Protein AF-A0A420M906-F1 (afdb_monomer)

Solvent-accessible surface area (backbone atoms only — not comparable to full-atom values): 8450 Å² total; per-residue (Å²): 113,78,92,55,63,87,60,62,78,90,43,44,85,86,35,47,68,59,46,52,51,50,54,49,52,34,37,52,52,27,55,75,68,66,51,75,92,74,86,48,87,74,77,89,61,99,41,69,60,57,48,49,43,52,51,49,51,51,31,51,50,53,48,37,54,53,25,55,77,70,75,42,83,66,70,79,36,27,39,36,32,36,64,64,58,62,70,52,57,60,50,39,25,64,77,64,72,32,48,82,39,68,38,70,61,52,103,90,40,79,64,70,51,69,67,60,47,56,71,72,56,58,96,42,48,49,52,72,62,80,61,90,45,34,88,87,78,58,52,110

Mean predicted aligned error: 3.11 Å

Nearest PDB structures (foldseek):
  7x4l-assembly1_C  TM=9.615E-01  e=2.229E-11  Bacteroides thetaiotaomicron VPI-5482
  7x4l-assembly1_E  TM=9.611E-01  e=2.378E-11  Bacteroides thetaiotaomicron VPI-5482
  7x51-assembly1_D  TM=9.663E-01  e=3.741E-11  Bacteroides thetaiotaomicron VPI-5482
  7x4l-assembly1_A  TM=9.616E-01  e=3.507E-11  Bacteroides thetaiotaomicron VPI-5482
  7x4l-assembly1_F  TM=9.612E-01  e=5.518E-11  Bacteroides thetaiotaomicron VPI-5482

pLDDT: mean 96.67, std 3.28, range [74.12, 98.81]

Sequence (140 aa):
MAEAFPKNFIDYEEYPQSADIQNRCVSIIGNLFHAPAGLSVGTSTIGSSEAIMLAVLAMKKRRKARRLAEGKATDSPNLVMSSAVQVVWEKAMRYLEIEERFVYCTPDRYILDPAEAINLCDENTIGICMILGTTYTGEY

Radius of gyration: 18.26 Å; Cα contacts (8 Å, |Δi|>4): 145; chains: 1; bounding box: 44×41×42 Å

Secondary structure (DSSP, 8-state):
-GGGTT--TT-TTT-HHHHHHHHHHHHHHHHHTTPPSSSPP----SSHHHHHHHHHHHHHHHHHHHHHHTT------EEEEETT--THHHHHHHHTT-EEEEEPPBTTB-S--HHHHHHT--TTEEEE---SS-TTT---

Structure (mmCIF, N/CA/C/O backbone):
data_AF-A0A420M906-F1
#
_entry.id   AF-A0A420M906-F1
#
loop_
_atom_site.group_PDB
_atom_site.id
_atom_site.type_symbol
_atom_site.label_atom_id
_atom_site.label_alt_id
_atom_site.label_comp_id
_atom_site.label_asym_id
_atom_site.label_entity_id
_atom_site.label_seq_id
_atom_site.pdbx_PDB_ins_code
_atom_site.Cartn_x
_atom_site.Cartn_y
_atom_site.Cartn_z
_atom_site.occupancy
_atom_site.B_iso_or_equiv
_atom_site.auth_seq_id
_atom_site.auth_comp_id
_atom_site.auth_asym_id
_atom_site.auth_atom_id
_atom_site.pdbx_PDB_model_num
ATOM 1 N N . MET A 1 1 ? 15.178 -10.281 -21.563 1.00 74.12 1 MET A N 1
ATOM 2 C CA . MET A 1 1 ? 15.564 -10.191 -20.133 1.00 74.12 1 MET A CA 1
ATOM 3 C C . MET A 1 1 ? 17.080 -10.133 -19.964 1.00 74.12 1 MET A C 1
ATOM 5 O O . MET A 1 1 ? 17.542 -9.198 -19.333 1.00 74.12 1 MET A O 1
ATOM 9 N N . ALA A 1 2 ? 17.852 -11.050 -20.566 1.00 91.75 2 ALA A N 1
ATOM 10 C CA . ALA A 1 2 ? 19.320 -11.074 -20.452 1.00 91.75 2 ALA A CA 1
ATOM 11 C C . ALA A 1 2 ? 20.011 -9.738 -20.804 1.00 91.75 2 ALA A C 1
ATOM 13 O O . ALA A 1 2 ? 20.901 -9.305 -20.083 1.00 91.75 2 ALA A O 1
ATOM 14 N N . GLU A 1 3 ? 19.547 -9.038 -21.843 1.00 94.19 3 GLU A N 1
ATOM 15 C CA . GLU A 1 3 ? 20.108 -7.742 -22.274 1.00 94.19 3 GLU A CA 1
ATOM 16 C C . GLU A 1 3 ? 19.972 -6.615 -21.235 1.00 94.19 3 GLU A C 1
ATOM 18 O O . GLU A 1 3 ? 20.750 -5.666 -21.242 1.00 94.19 3 GLU A O 1
ATOM 23 N N . ALA A 1 4 ? 18.991 -6.707 -20.332 1.00 93.69 4 ALA A N 1
ATOM 24 C CA . ALA A 1 4 ? 18.736 -5.698 -19.306 1.00 93.69 4 ALA A CA 1
ATOM 25 C C . ALA A 1 4 ? 19.306 -6.080 -17.931 1.00 93.69 4 ALA A C 1
ATOM 27 O O . ALA A 1 4 ? 19.237 -5.272 -17.012 1.00 93.69 4 ALA A O 1
ATOM 28 N N . PHE A 1 5 ? 19.892 -7.274 -17.784 1.00 94.94 5 PHE A N 1
ATOM 29 C CA . PHE A 1 5 ? 20.427 -7.766 -16.511 1.00 94.94 5 PHE A CA 1
ATOM 30 C C . PHE A 1 5 ? 21.474 -6.848 -15.846 1.00 94.94 5 PHE A C 1
ATOM 32 O O . PHE A 1 5 ? 21.412 -6.699 -14.629 1.00 94.94 5 PHE A O 1
ATOM 39 N N . PRO A 1 6 ? 22.408 -6.197 -16.576 1.00 95.44 6 PRO A N 1
ATOM 40 C CA . PRO A 1 6 ? 23.389 -5.316 -15.941 1.00 95.44 6 PRO A CA 1
ATOM 41 C C . PRO A 1 6 ? 22.840 -3.916 -15.619 1.00 95.44 6 PRO A C 1
ATOM 43 O O . PRO A 1 6 ? 23.560 -3.114 -15.030 1.00 95.44 6 PRO A O 1
ATOM 46 N N . LYS A 1 7 ? 21.603 -3.583 -16.022 1.00 95.00 7 LYS A N 1
ATOM 47 C CA . LYS A 1 7 ? 21.030 -2.253 -15.779 1.00 95.00 7 LYS A CA 1
ATOM 48 C C . LYS A 1 7 ? 20.594 -2.134 -14.323 1.00 95.00 7 LYS A C 1
ATOM 50 O O . LYS A 1 7 ? 19.743 -2.892 -13.859 1.00 95.00 7 LYS A O 1
ATOM 55 N N . ASN A 1 8 ? 21.129 -1.140 -13.624 1.00 96.06 8 ASN A N 1
ATOM 56 C CA . ASN A 1 8 ? 20.687 -0.807 -12.278 1.00 96.06 8 ASN A CA 1
ATOM 57 C C . ASN A 1 8 ? 19.437 0.077 -12.342 1.00 96.06 8 ASN A C 1
ATOM 59 O O . ASN A 1 8 ? 19.519 1.229 -12.753 1.00 96.06 8 ASN A O 1
ATOM 63 N N . PHE A 1 9 ? 18.281 -0.448 -11.934 1.00 94.38 9 PHE A N 1
ATOM 64 C CA . PHE A 1 9 ? 17.015 0.265 -12.099 1.00 94.38 9 PHE A CA 1
ATOM 65 C C . PHE A 1 9 ? 16.954 1.595 -11.337 1.00 94.38 9 PHE A C 1
ATOM 67 O O . PHE A 1 9 ? 16.384 2.543 -11.861 1.00 94.38 9 PHE A O 1
ATOM 74 N N . ILE A 1 10 ? 17.546 1.688 -10.140 1.00 96.12 10 ILE A N 1
ATOM 75 C CA . ILE A 1 10 ? 17.445 2.903 -9.311 1.00 96.12 10 ILE A CA 1
ATOM 76 C C . ILE A 1 10 ? 18.278 4.078 -9.850 1.00 96.12 10 ILE A C 1
ATOM 78 O O . ILE A 1 10 ? 18.133 5.206 -9.387 1.00 96.12 10 ILE A O 1
ATOM 82 N N . ASP A 1 11 ? 19.148 3.819 -10.826 1.00 96.69 11 ASP A N 1
ATOM 83 C CA . ASP A 1 11 ? 20.042 4.810 -11.409 1.00 96.69 11 ASP A CA 1
ATOM 84 C C . ASP A 1 11 ? 19.373 5.515 -12.602 1.00 96.69 11 ASP A C 1
ATOM 86 O O . ASP A 1 11 ? 19.558 5.168 -13.771 1.00 96.69 11 ASP A O 1
ATOM 90 N N . TYR A 1 12 ? 18.493 6.469 -12.291 1.00 93.81 12 TYR A N 1
ATOM 91 C CA . TYR A 1 12 ? 17.663 7.147 -13.294 1.00 93.81 12 TYR A CA 1
ATOM 92 C C . TYR A 1 12 ? 18.457 8.097 -14.198 1.00 93.81 12 TYR A C 1
ATOM 94 O O . TYR A 1 12 ? 18.002 8.388 -15.304 1.00 93.81 12 TYR A O 1
ATOM 102 N N . GLU A 1 13 ? 19.617 8.572 -13.741 1.00 95.00 13 GLU A N 1
ATOM 103 C CA . GLU A 1 13 ? 20.492 9.452 -14.521 1.00 95.00 13 GLU A CA 1
ATOM 104 C C . GLU A 1 13 ? 21.214 8.667 -15.619 1.00 95.00 13 GLU A C 1
ATOM 106 O O . GLU A 1 13 ? 21.236 9.105 -16.770 1.00 95.00 13 GLU A O 1
ATOM 111 N N . GLU A 1 14 ? 21.713 7.471 -15.294 1.00 96.94 14 GLU A N 1
ATOM 112 C CA . GLU A 1 14 ? 22.389 6.596 -16.258 1.00 96.94 14 GLU A CA 1
ATOM 113 C C . GLU A 1 14 ? 21.404 5.842 -17.170 1.00 96.94 14 GLU A C 1
ATOM 115 O O . GLU A 1 14 ? 21.711 5.532 -18.327 1.00 96.94 14 GLU A O 1
ATOM 120 N N . TYR A 1 15 ? 20.189 5.553 -16.683 1.00 96.62 15 TYR A N 1
ATOM 121 C CA . TYR A 1 15 ? 19.172 4.799 -17.427 1.00 96.62 15 TYR A CA 1
ATOM 122 C C . TYR A 1 15 ? 17.819 5.529 -17.545 1.00 96.62 15 TYR A C 1
ATOM 124 O O . TYR A 1 15 ? 16.777 4.966 -17.181 1.00 96.62 15 TYR A O 1
ATOM 132 N N . PRO A 1 16 ? 17.771 6.738 -18.133 1.00 96.56 16 PRO A N 1
ATOM 133 C CA . PRO A 1 16 ? 16.556 7.553 -18.168 1.00 96.56 16 PRO A CA 1
ATOM 134 C C . PRO A 1 16 ? 15.410 6.894 -18.950 1.00 96.56 16 PRO A C 1
ATOM 136 O O . PRO A 1 16 ? 14.242 7.049 -18.596 1.00 96.56 16 PRO A O 1
ATOM 139 N N . GLN A 1 17 ? 15.712 6.087 -19.975 1.00 97.25 17 GLN A N 1
ATOM 140 C CA . GLN A 1 17 ? 14.689 5.333 -20.708 1.00 97.25 17 GLN A CA 1
ATOM 141 C C . GLN A 1 17 ? 14.056 4.222 -19.855 1.00 97.25 17 GLN A C 1
ATOM 143 O O . GLN A 1 17 ? 12.877 3.923 -20.034 1.00 97.25 17 GLN A O 1
ATOM 148 N N . SER A 1 18 ? 14.797 3.620 -18.917 1.00 96.38 18 SER A N 1
ATOM 149 C CA . SER A 1 18 ? 14.235 2.629 -17.987 1.00 96.38 18 SER A CA 1
ATOM 150 C C . SER A 1 18 ? 13.231 3.283 -17.033 1.00 96.38 18 SER A C 1
ATOM 152 O O . SER A 1 18 ? 12.152 2.732 -16.805 1.00 96.38 18 SER A O 1
ATOM 154 N N . ALA A 1 19 ? 13.553 4.477 -16.525 1.00 94.81 19 ALA A N 1
ATOM 155 C CA . ALA A 1 19 ? 12.654 5.256 -15.675 1.00 94.81 19 ALA A CA 1
ATOM 156 C C . ALA A 1 19 ? 11.391 5.704 -16.437 1.00 94.81 19 ALA A C 1
ATOM 158 O O . ALA A 1 19 ? 10.274 5.574 -15.932 1.00 94.81 19 ALA A O 1
ATOM 159 N N . ASP A 1 20 ? 11.535 6.157 -17.688 1.00 96.25 20 ASP A N 1
ATOM 160 C CA . ASP A 1 20 ? 10.398 6.503 -18.553 1.00 96.25 20 ASP A CA 1
ATOM 161 C C . ASP A 1 20 ? 9.474 5.296 -18.807 1.00 96.25 20 ASP A C 1
ATOM 163 O O . ASP A 1 20 ? 8.251 5.409 -18.688 1.00 96.25 20 ASP A O 1
ATOM 167 N N . ILE A 1 21 ? 10.034 4.105 -19.056 1.00 97.06 21 ILE A N 1
ATOM 168 C CA . ILE A 1 21 ? 9.244 2.867 -19.169 1.00 97.06 21 ILE A CA 1
ATOM 169 C C . ILE A 1 21 ? 8.456 2.597 -17.878 1.00 97.06 21 ILE A C 1
ATOM 171 O O . ILE A 1 21 ? 7.261 2.299 -17.950 1.00 97.06 21 ILE A O 1
ATOM 175 N N . GLN A 1 22 ? 9.068 2.751 -16.700 1.00 96.62 22 GLN A N 1
ATOM 176 C CA . GLN A 1 22 ? 8.357 2.588 -15.428 1.00 96.62 22 GLN A CA 1
ATOM 177 C C . GLN A 1 22 ? 7.215 3.604 -15.266 1.00 96.62 22 GLN A C 1
ATOM 179 O O . GLN A 1 22 ? 6.124 3.227 -14.828 1.00 96.62 22 GLN A O 1
ATOM 184 N N . ASN A 1 23 ? 7.413 4.866 -15.647 1.00 95.50 23 ASN A N 1
ATOM 185 C CA . ASN A 1 23 ? 6.368 5.895 -15.565 1.00 95.50 23 ASN A CA 1
ATOM 186 C C . ASN A 1 23 ? 5.182 5.598 -16.495 1.00 95.50 23 ASN A C 1
ATOM 188 O O . ASN A 1 23 ? 4.019 5.809 -16.130 1.00 95.50 23 ASN A O 1
ATOM 192 N N . ARG A 1 24 ? 5.453 5.035 -17.677 1.00 96.81 24 ARG A N 1
ATOM 193 C CA . ARG A 1 24 ? 4.405 4.558 -18.591 1.00 96.81 24 ARG A CA 1
ATOM 194 C C . ARG A 1 24 ? 3.644 3.375 -18.002 1.00 96.81 24 ARG A C 1
ATOM 196 O O . ARG A 1 24 ? 2.418 3.393 -18.030 1.00 96.81 24 ARG A O 1
ATOM 203 N N . CYS A 1 25 ? 4.333 2.394 -17.412 1.00 97.62 25 CYS A N 1
ATOM 204 C CA . CYS A 1 25 ? 3.683 1.273 -16.723 1.00 97.62 25 CYS A CA 1
ATOM 205 C C . CYS A 1 25 ? 2.766 1.751 -15.588 1.00 97.62 25 CYS A C 1
ATOM 207 O O . CYS A 1 25 ? 1.628 1.296 -15.493 1.00 97.62 25 CYS A O 1
ATOM 209 N N . VAL A 1 26 ? 3.219 2.714 -14.776 1.00 97.44 26 VAL A N 1
ATOM 210 C CA . VAL A 1 26 ? 2.391 3.333 -13.725 1.00 97.44 26 VAL A CA 1
ATOM 211 C C . VAL A 1 26 ? 1.149 3.996 -14.321 1.00 97.44 26 VAL A C 1
ATOM 213 O O . VAL A 1 26 ? 0.051 3.803 -13.807 1.00 97.44 26 VAL A O 1
ATOM 216 N N . SER A 1 27 ? 1.296 4.720 -15.431 1.00 96.19 27 SER A N 1
ATOM 217 C CA . SER A 1 27 ? 0.171 5.372 -16.115 1.00 96.19 27 SER A CA 1
ATOM 218 C C . SER A 1 27 ? -0.829 4.366 -16.698 1.00 96.19 27 SER A C 1
ATOM 220 O O . SER A 1 27 ? -2.037 4.560 -16.585 1.00 96.19 27 SER A O 1
ATOM 222 N N . ILE A 1 28 ? -0.344 3.266 -17.282 1.00 97.31 28 ILE A N 1
ATOM 223 C CA . ILE A 1 28 ? -1.184 2.188 -17.825 1.00 97.31 28 ILE A CA 1
ATOM 224 C C . ILE A 1 28 ? -1.983 1.511 -16.704 1.00 97.31 28 ILE A C 1
ATOM 226 O O . ILE A 1 28 ? -3.192 1.338 -16.842 1.00 97.31 28 ILE A O 1
ATOM 230 N N . ILE A 1 29 ? -1.332 1.162 -15.589 1.00 97.44 29 ILE A N 1
ATOM 231 C CA . ILE A 1 29 ? -1.992 0.519 -14.441 1.00 97.44 29 ILE A CA 1
ATOM 232 C C . ILE A 1 29 ? -2.974 1.482 -13.765 1.00 97.44 29 ILE A C 1
ATOM 234 O O . ILE A 1 29 ? -4.081 1.081 -13.414 1.00 97.44 29 ILE A O 1
ATOM 238 N N . GLY A 1 30 ? -2.608 2.756 -13.616 1.00 97.12 30 GLY A N 1
ATOM 239 C CA . GLY A 1 30 ? -3.514 3.765 -13.073 1.00 97.12 30 GLY A CA 1
ATOM 240 C C . GLY A 1 30 ? -4.775 3.922 -13.921 1.00 97.12 30 GLY A C 1
ATOM 241 O O . GLY A 1 30 ? -5.874 3.931 -13.373 1.00 97.12 30 GLY A O 1
ATOM 242 N N . ASN A 1 31 ? -4.642 3.936 -15.251 1.00 96.56 31 ASN A N 1
ATOM 243 C CA . ASN A 1 31 ? -5.795 3.932 -16.154 1.00 96.56 31 ASN A CA 1
ATOM 244 C C . ASN A 1 31 ? -6.628 2.642 -16.022 1.00 96.56 31 ASN A C 1
ATOM 246 O O . ASN A 1 31 ? -7.849 2.708 -15.916 1.00 96.56 31 ASN A O 1
ATOM 250 N N . LEU A 1 32 ? -5.979 1.474 -15.945 1.00 97.56 32 LEU A N 1
ATOM 251 C CA . LEU A 1 32 ? -6.654 0.185 -15.740 1.00 97.56 32 LEU A CA 1
ATOM 252 C C . LEU A 1 32 ? -7.495 0.159 -14.450 1.00 97.56 32 LEU A C 1
ATOM 254 O O . LEU A 1 32 ? -8.577 -0.424 -14.425 1.00 97.56 32 LEU A O 1
ATOM 258 N N . PHE A 1 33 ? -7.022 0.815 -13.390 1.00 96.88 33 PHE A N 1
ATOM 259 C CA . PHE A 1 33 ? -7.740 0.955 -12.120 1.00 96.88 33 PHE A CA 1
ATOM 260 C C . PHE A 1 33 ? -8.603 2.218 -12.027 1.00 96.88 33 PHE A C 1
ATOM 262 O O . PHE A 1 33 ? -9.040 2.574 -10.934 1.00 96.88 33 PHE A O 1
ATOM 269 N N . HIS A 1 34 ? -8.893 2.868 -13.159 1.00 96.25 34 HIS A N 1
ATOM 270 C CA . HIS A 1 34 ? -9.760 4.045 -13.243 1.00 96.25 34 HIS A CA 1
ATOM 271 C C . HIS A 1 34 ? -9.333 5.179 -12.294 1.00 96.25 34 HIS A C 1
ATOM 273 O O . HIS A 1 34 ? -10.170 5.847 -11.679 1.00 96.25 34 HIS A O 1
ATOM 279 N N . ALA A 1 35 ? -8.022 5.396 -12.151 1.00 95.81 35 ALA A N 1
ATOM 280 C CA . ALA A 1 35 ? -7.498 6.520 -11.389 1.00 95.81 35 ALA A CA 1
ATOM 281 C C . ALA A 1 35 ? -8.023 7.857 -11.960 1.00 95.81 35 ALA A C 1
ATOM 283 O O . ALA A 1 35 ? -8.251 7.963 -13.170 1.00 95.81 35 ALA A O 1
ATOM 284 N N . PRO A 1 36 ? -8.206 8.895 -11.121 1.00 92.75 36 PRO A N 1
ATOM 285 C CA . PRO A 1 36 ? -8.635 10.212 -11.583 1.00 92.75 36 PRO A CA 1
ATOM 286 C C . PRO A 1 36 ? -7.757 10.759 -12.716 1.00 92.75 36 PRO A C 1
ATOM 288 O O . PRO A 1 36 ? -6.556 10.492 -12.767 1.00 92.75 36 PRO A O 1
ATOM 291 N N . ALA A 1 37 ? -8.359 11.559 -13.602 1.00 83.44 37 ALA A N 1
ATOM 292 C CA . ALA A 1 37 ? -7.678 12.113 -14.768 1.00 83.44 37 ALA A CA 1
ATOM 293 C C . ALA A 1 37 ? -6.414 12.904 -14.381 1.00 83.44 37 ALA A C 1
ATOM 295 O O . ALA A 1 37 ? -6.443 13.748 -13.485 1.00 83.44 37 ALA A O 1
ATOM 296 N N . GLY A 1 38 ? -5.315 12.648 -15.094 1.00 83.50 38 GLY A N 1
ATOM 297 C CA . GLY A 1 38 ? -4.010 13.256 -14.846 1.00 83.50 38 GLY A CA 1
ATOM 298 C C . GLY A 1 38 ? -2.890 12.219 -14.809 1.00 83.50 38 GLY A C 1
ATOM 299 O O . GLY A 1 38 ? -3.054 11.083 -15.256 1.00 83.50 38 GLY A O 1
ATOM 300 N N . LEU A 1 39 ? -1.729 12.620 -14.287 1.00 78.50 39 LEU A N 1
ATOM 301 C CA . LEU A 1 39 ? -0.607 11.708 -14.088 1.00 78.50 39 LEU A CA 1
ATOM 302 C C . LEU A 1 39 ? -0.921 10.753 -12.929 1.00 78.50 39 LEU A C 1
ATOM 304 O O . LEU A 1 39 ? -1.149 11.189 -11.801 1.00 78.50 39 LEU A O 1
ATOM 308 N N . SER A 1 40 ? -0.909 9.449 -13.209 1.00 93.81 40 SER A N 1
ATOM 309 C CA . SER A 1 40 ? -1.064 8.423 -12.175 1.00 93.81 40 SER A CA 1
ATOM 310 C C . SER A 1 40 ? 0.121 8.455 -11.211 1.00 93.81 40 SER A C 1
ATOM 312 O O . SER A 1 40 ? 1.273 8.522 -11.636 1.00 93.81 40 SER A O 1
ATOM 314 N N . VAL A 1 41 ? -0.155 8.390 -9.909 1.00 95.62 41 VAL A N 1
ATOM 315 C CA . VAL A 1 41 ? 0.876 8.383 -8.864 1.00 95.62 41 VAL A CA 1
ATOM 316 C C . VAL A 1 41 ? 1.161 6.943 -8.449 1.00 95.62 41 VAL A C 1
ATOM 318 O O . VAL A 1 41 ? 0.266 6.240 -7.984 1.00 95.62 41 VAL A O 1
ATOM 321 N N . GLY A 1 42 ? 2.412 6.511 -8.590 1.00 96.38 42 GLY A N 1
ATOM 322 C CA . GLY A 1 42 ? 2.845 5.160 -8.243 1.00 96.38 42 GLY A CA 1
ATOM 323 C C . GLY A 1 42 ? 4.329 4.937 -8.522 1.00 96.38 42 GLY A C 1
ATOM 324 O O . GLY A 1 42 ? 5.022 5.836 -8.989 1.00 96.38 42 GLY A O 1
ATOM 325 N N . THR A 1 43 ? 4.810 3.731 -8.229 1.00 97.56 43 THR A N 1
ATOM 326 C CA . THR A 1 43 ? 6.191 3.294 -8.482 1.00 97.56 43 THR A CA 1
ATOM 327 C C . THR A 1 43 ? 6.218 1.792 -8.745 1.00 97.56 43 THR A C 1
ATOM 329 O O . THR A 1 43 ? 5.324 1.072 -8.293 1.00 97.56 43 THR A O 1
ATOM 332 N N . SER A 1 44 ? 7.244 1.304 -9.443 1.00 97.38 44 SER A N 1
ATOM 333 C CA . SER A 1 44 ? 7.553 -0.127 -9.437 1.00 97.38 44 SER A CA 1
ATOM 334 C C . SER A 1 44 ? 8.096 -0.551 -8.076 1.00 97.38 44 SER A C 1
ATOM 336 O O . SER A 1 44 ? 8.784 0.222 -7.409 1.00 97.38 44 SER A O 1
ATOM 338 N N . THR A 1 45 ? 7.835 -1.799 -7.710 1.00 98.38 45 THR A N 1
ATOM 339 C CA . THR A 1 45 ? 8.405 -2.472 -6.542 1.00 98.38 45 THR A CA 1
ATOM 340 C C . THR A 1 45 ? 8.908 -3.853 -6.950 1.00 98.38 45 THR A C 1
ATOM 342 O O . THR A 1 45 ? 8.545 -4.360 -8.015 1.00 98.38 45 THR A O 1
ATOM 345 N N . ILE A 1 46 ? 9.715 -4.494 -6.102 1.00 98.19 46 ILE A N 1
ATOM 346 C CA . ILE A 1 46 ? 10.149 -5.885 -6.322 1.00 98.19 46 ILE A CA 1
ATOM 347 C C . ILE A 1 46 ? 8.954 -6.849 -6.297 1.00 98.19 46 ILE A C 1
ATOM 349 O O . ILE A 1 46 ? 8.941 -7.870 -6.981 1.00 98.19 46 ILE A O 1
ATOM 353 N N . GLY A 1 47 ? 7.926 -6.515 -5.519 1.00 98.12 47 GLY A N 1
ATOM 354 C CA . GLY A 1 47 ? 6.661 -7.232 -5.509 1.00 98.12 47 GLY A CA 1
ATOM 355 C C . GLY A 1 47 ? 5.633 -6.581 -4.595 1.00 98.12 47 GLY A C 1
ATOM 356 O O . GLY A 1 47 ? 5.886 -5.542 -3.973 1.00 98.12 47 GLY A O 1
ATOM 357 N N . SER A 1 48 ? 4.473 -7.230 -4.478 1.00 98.25 48 SER A N 1
ATOM 358 C CA . SER A 1 48 ? 3.350 -6.747 -3.663 1.00 98.25 48 SER A CA 1
ATOM 359 C C . SER A 1 48 ? 3.722 -6.542 -2.195 1.00 98.25 48 SER A C 1
ATOM 361 O O . SER A 1 48 ? 3.167 -5.663 -1.552 1.00 98.25 48 SER A O 1
ATOM 363 N N . SER A 1 49 ? 4.700 -7.290 -1.674 1.00 98.31 49 SER A N 1
ATOM 364 C CA . SER A 1 49 ? 5.209 -7.124 -0.310 1.00 98.31 49 SER A CA 1
ATOM 365 C C . SER A 1 49 ? 5.703 -5.704 -0.023 1.00 98.31 49 SER A C 1
ATOM 367 O O . SER A 1 49 ? 5.292 -5.079 0.951 1.00 98.31 49 SER A O 1
ATOM 369 N N . GLU A 1 50 ? 6.568 -5.180 -0.891 1.00 98.69 50 GLU A N 1
ATOM 370 C CA . GLU A 1 50 ? 7.099 -3.821 -0.770 1.00 98.69 50 GLU A CA 1
ATOM 371 C C . GLU A 1 50 ? 6.005 -2.784 -1.055 1.00 98.69 50 GLU A C 1
ATOM 373 O O . GLU A 1 50 ? 5.875 -1.808 -0.317 1.00 98.69 50 GLU A O 1
ATOM 378 N N . ALA A 1 51 ? 5.153 -3.030 -2.057 1.00 98.69 51 ALA A N 1
ATOM 379 C CA . ALA A 1 51 ? 4.037 -2.138 -2.371 1.00 98.69 51 ALA A CA 1
ATOM 380 C C . ALA A 1 51 ? 3.066 -1.984 -1.187 1.00 98.69 51 ALA A C 1
ATOM 382 O O . ALA A 1 51 ? 2.650 -0.868 -0.872 1.00 98.69 51 ALA A O 1
ATOM 383 N N . ILE A 1 52 ? 2.756 -3.079 -0.484 1.00 98.56 52 ILE A N 1
ATOM 384 C CA . ILE A 1 52 ? 1.911 -3.071 0.716 1.00 98.56 52 ILE A CA 1
ATOM 385 C C . ILE A 1 52 ? 2.579 -2.274 1.836 1.00 98.56 52 ILE A C 1
ATOM 387 O O . ILE A 1 52 ? 1.930 -1.423 2.441 1.00 98.56 52 ILE A O 1
ATOM 391 N N . MET A 1 53 ? 3.877 -2.470 2.083 1.00 98.56 53 MET A N 1
ATOM 392 C CA . MET A 1 53 ? 4.594 -1.692 3.102 1.00 98.56 53 MET A CA 1
ATOM 393 C C . MET A 1 53 ? 4.581 -0.186 2.797 1.00 98.56 53 MET A C 1
ATOM 395 O O . MET A 1 53 ? 4.317 0.618 3.695 1.00 98.56 53 MET A O 1
ATOM 399 N N . LEU A 1 54 ? 4.790 0.209 1.536 1.00 98.75 54 LEU A N 1
ATOM 400 C CA . LEU A 1 54 ? 4.697 1.611 1.108 1.00 98.75 54 LEU A CA 1
ATOM 401 C C . LEU A 1 54 ? 3.275 2.171 1.278 1.00 98.75 54 LEU A C 1
ATOM 403 O O . LEU A 1 54 ? 3.108 3.281 1.792 1.00 98.75 54 LEU A O 1
ATOM 407 N N . ALA A 1 55 ? 2.247 1.399 0.914 1.00 98.50 55 ALA A N 1
ATOM 408 C CA . ALA A 1 55 ? 0.850 1.794 1.089 1.00 98.50 55 ALA A CA 1
ATOM 409 C C . ALA A 1 55 ? 0.487 1.981 2.573 1.00 98.50 55 ALA A C 1
ATOM 411 O O . ALA A 1 55 ? -0.131 2.983 2.944 1.00 98.50 55 ALA A O 1
ATOM 412 N N . VAL A 1 56 ? 0.927 1.070 3.444 1.00 98.56 56 VAL A N 1
ATOM 413 C CA . VAL A 1 56 ? 0.731 1.157 4.900 1.00 98.56 56 VAL A CA 1
ATOM 414 C C . VAL A 1 56 ? 1.455 2.370 5.487 1.00 98.56 56 VAL A C 1
ATOM 416 O O . VAL A 1 56 ? 0.867 3.109 6.280 1.00 98.56 56 VAL A O 1
ATOM 419 N N . LEU A 1 57 ? 2.691 2.648 5.060 1.00 98.62 57 LEU A N 1
ATOM 420 C CA . LEU A 1 57 ? 3.418 3.856 5.464 1.00 98.62 57 LEU A CA 1
ATOM 421 C C . LEU A 1 57 ? 2.669 5.133 5.069 1.00 98.62 57 LEU A C 1
ATOM 423 O O . LEU A 1 57 ? 2.569 6.061 5.879 1.00 98.62 57 LEU A O 1
ATOM 427 N N . ALA A 1 58 ? 2.116 5.182 3.855 1.00 98.56 58 ALA A N 1
ATOM 428 C CA . ALA A 1 58 ? 1.312 6.310 3.398 1.00 98.56 58 ALA A CA 1
ATOM 429 C C . ALA A 1 58 ? 0.041 6.481 4.251 1.00 98.56 58 ALA A C 1
ATOM 431 O O . ALA A 1 58 ? -0.250 7.596 4.698 1.00 98.56 58 ALA A O 1
ATOM 432 N N . MET A 1 59 ? -0.671 5.388 4.557 1.00 98.56 59 MET A N 1
ATOM 433 C CA . MET A 1 59 ? -1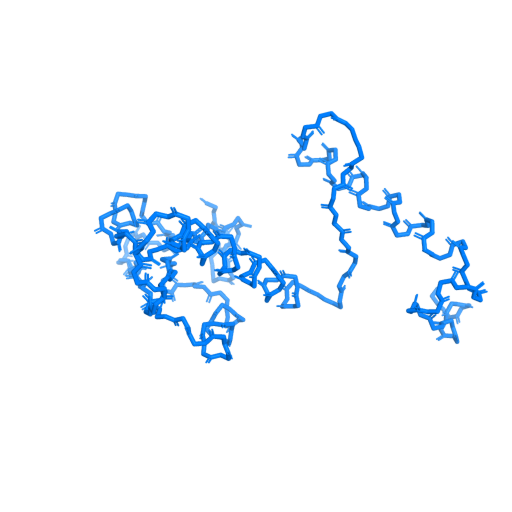.841 5.400 5.445 1.00 98.56 59 MET A CA 1
ATOM 434 C C . MET A 1 59 ? -1.487 5.901 6.854 1.00 98.56 59 MET A C 1
ATOM 436 O O . MET A 1 59 ? -2.131 6.832 7.354 1.00 98.56 59 MET A O 1
ATOM 440 N N . LYS A 1 60 ? -0.417 5.367 7.462 1.00 98.31 60 LYS A N 1
ATOM 441 C CA . LYS A 1 60 ? 0.074 5.775 8.791 1.00 98.31 60 LYS A CA 1
ATOM 442 C C . LYS A 1 60 ? 0.446 7.260 8.818 1.00 98.31 60 LYS A C 1
ATOM 444 O O . LYS A 1 60 ? 0.004 7.986 9.713 1.00 98.31 60 LYS A O 1
ATOM 449 N N . LYS A 1 61 ? 1.205 7.744 7.824 1.00 98.31 61 LYS A N 1
ATOM 450 C CA . LYS A 1 61 ? 1.607 9.162 7.729 1.00 98.31 61 LYS A CA 1
ATOM 451 C C . LYS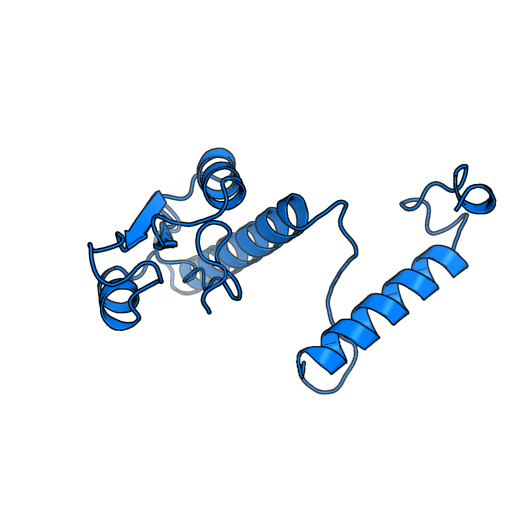 A 1 61 ? 0.408 10.092 7.544 1.00 98.31 61 LYS A C 1
ATOM 453 O O . LYS A 1 61 ? 0.316 11.094 8.252 1.00 98.31 61 LYS A O 1
ATOM 458 N N . ARG A 1 62 ? -0.533 9.749 6.658 1.00 98.31 62 ARG A N 1
ATOM 459 C CA . ARG A 1 62 ? -1.748 10.546 6.416 1.00 98.31 62 ARG A CA 1
ATOM 460 C C . ARG A 1 62 ? -2.617 10.651 7.671 1.00 98.31 62 ARG A C 1
ATOM 462 O O . ARG A 1 62 ? -3.047 11.747 8.025 1.00 98.31 62 ARG A O 1
ATOM 469 N N . ARG A 1 63 ? -2.829 9.535 8.381 1.00 97.88 63 ARG A N 1
ATOM 470 C CA . ARG A 1 63 ? -3.581 9.515 9.649 1.00 97.88 63 ARG A CA 1
ATOM 471 C C . ARG A 1 63 ? -2.882 10.341 10.728 1.00 97.88 63 ARG A C 1
ATOM 473 O O . ARG A 1 63 ? -3.543 11.134 11.394 1.00 97.88 63 ARG A O 1
ATOM 480 N N . LYS A 1 64 ? -1.557 10.217 10.866 1.00 98.19 64 LYS A N 1
ATOM 481 C CA . LYS A 1 64 ? -0.766 11.025 11.810 1.00 98.19 64 LYS A CA 1
ATOM 482 C C . LYS A 1 64 ? -0.897 12.524 11.527 1.00 98.19 64 LYS A C 1
ATOM 484 O O . LYS A 1 64 ? -1.176 13.279 12.451 1.00 98.19 64 LYS A O 1
ATOM 489 N N . ALA A 1 65 ? -0.748 12.944 10.270 1.00 98.44 65 ALA A N 1
ATOM 490 C CA . ALA A 1 65 ? -0.883 14.349 9.881 1.00 98.44 65 ALA A CA 1
ATOM 491 C C . ALA A 1 65 ? -2.276 14.909 10.218 1.00 98.44 65 ALA A C 1
ATOM 493 O O . ALA A 1 65 ? -2.376 15.974 10.823 1.00 98.44 65 ALA A O 1
ATOM 494 N N . ARG A 1 66 ? -3.341 14.153 9.912 1.00 98.06 66 ARG A N 1
ATOM 495 C CA . ARG A 1 66 ? -4.720 14.515 10.276 1.00 98.06 66 ARG A CA 1
ATOM 496 C C . ARG A 1 66 ? -4.887 14.683 11.791 1.00 98.06 66 ARG A C 1
ATOM 498 O O . ARG A 1 66 ? -5.396 15.699 12.242 1.00 98.06 66 ARG A O 1
ATOM 505 N N . ARG A 1 67 ? -4.419 13.712 12.581 1.00 97.88 67 ARG A N 1
ATOM 506 C CA . ARG A 1 67 ? -4.526 13.743 14.052 1.00 97.88 67 ARG A CA 1
ATOM 507 C C . ARG A 1 67 ? -3.771 14.926 14.665 1.00 97.88 67 ARG A C 1
ATOM 509 O O . ARG A 1 67 ? -4.310 15.564 15.561 1.00 97.88 67 ARG A O 1
ATOM 516 N N . LEU A 1 68 ? -2.584 15.257 14.147 1.00 98.19 68 LEU A N 1
ATOM 517 C CA . LEU A 1 68 ? -1.830 16.446 14.569 1.00 98.19 68 LEU A CA 1
ATOM 518 C C . LEU A 1 68 ? -2.589 17.743 14.274 1.00 98.19 68 LEU A C 1
ATOM 520 O O . LEU A 1 68 ? -2.658 18.607 15.143 1.00 98.19 68 LEU A O 1
ATOM 524 N N . ALA A 1 69 ? -3.189 17.866 13.087 1.00 98.31 69 ALA A N 1
ATOM 525 C CA . ALA A 1 69 ? -3.995 19.033 12.725 1.00 98.31 69 ALA A CA 1
ATOM 526 C C . ALA A 1 69 ? -5.242 19.191 13.617 1.00 98.31 69 ALA A C 1
ATOM 528 O O . ALA A 1 69 ? -5.680 20.306 13.875 1.00 98.31 69 ALA A O 1
ATOM 529 N N . GLU A 1 70 ? -5.785 18.082 14.123 1.00 97.75 70 GLU A N 1
ATOM 530 C CA . GLU A 1 70 ? -6.908 18.059 15.068 1.00 97.75 70 GLU A CA 1
ATOM 531 C C . GLU A 1 70 ? -6.480 18.217 16.542 1.00 97.75 70 GLU A C 1
ATOM 533 O O . GLU A 1 70 ? -7.335 18.184 17.426 1.00 97.75 70 GLU A O 1
ATOM 538 N N . GLY A 1 71 ? -5.179 18.336 16.839 1.00 98.06 71 GLY A N 1
ATOM 539 C CA . GLY A 1 71 ? -4.667 18.394 18.215 1.00 98.06 71 GLY A CA 1
ATOM 540 C C . GLY A 1 71 ? -4.866 17.098 19.012 1.00 98.06 71 GLY A C 1
ATOM 541 O O . GLY A 1 71 ? -4.877 17.123 20.241 1.00 98.06 71 GLY A O 1
ATOM 542 N N . LYS A 1 72 ? -5.049 15.961 18.332 1.00 97.62 72 LYS A N 1
ATOM 543 C CA . LYS A 1 72 ? -5.305 14.655 18.952 1.00 97.62 72 LYS A CA 1
ATOM 544 C C . LYS A 1 72 ? -4.041 13.803 19.020 1.00 97.62 72 LYS A C 1
ATOM 546 O O . LYS A 1 72 ? -3.107 13.957 18.232 1.00 97.62 72 LYS A O 1
ATOM 551 N N . ALA A 1 73 ? -4.051 12.833 19.930 1.00 97.25 73 ALA A N 1
ATOM 552 C CA . ALA A 1 73 ? -2.950 11.894 20.112 1.00 97.25 73 ALA A CA 1
ATOM 553 C C . ALA A 1 73 ? -2.682 11.071 18.834 1.00 97.25 73 ALA A C 1
ATOM 555 O O . ALA A 1 73 ? -3.604 10.763 18.078 1.00 97.25 73 ALA A O 1
ATOM 556 N N . THR A 1 74 ? -1.426 10.742 18.540 1.00 97.50 74 THR A N 1
ATOM 557 C CA . THR A 1 74 ? -1.040 10.073 17.273 1.00 97.50 74 THR A CA 1
ATOM 558 C C . THR A 1 74 ? -0.566 8.638 17.457 1.00 97.50 74 THR A C 1
ATOM 560 O O . THR A 1 74 ? -0.219 7.972 16.479 1.00 97.50 74 THR A O 1
ATOM 563 N N . ASP A 1 75 ? -0.568 8.173 18.695 1.00 95.56 75 ASP A N 1
ATOM 564 C CA . ASP A 1 75 ? -0.236 6.822 19.106 1.00 95.56 75 ASP A CA 1
ATOM 565 C C . ASP A 1 75 ? -1.287 5.805 18.634 1.00 95.56 75 ASP A C 1
ATOM 567 O O . ASP A 1 75 ? -2.327 6.160 18.057 1.00 95.56 75 ASP A O 1
ATOM 571 N N . SER A 1 76 ? -0.929 4.536 18.821 1.00 96.69 76 SER A N 1
ATOM 572 C CA . SER A 1 76 ? -1.801 3.365 18.695 1.00 96.69 76 SER A CA 1
ATOM 573 C C . SER A 1 76 ? -2.586 3.253 17.375 1.00 96.69 76 SER A C 1
ATOM 575 O O . SER A 1 76 ? -3.798 3.057 17.408 1.00 96.69 76 SER A O 1
ATOM 577 N N . PRO A 1 77 ? -1.957 3.412 16.188 1.00 98.44 77 PRO A N 1
ATOM 578 C CA . PRO A 1 77 ? -2.657 3.166 14.929 1.00 98.44 77 PRO A CA 1
ATOM 579 C C . PRO A 1 77 ? -3.034 1.683 14.799 1.00 98.44 77 PRO A C 1
ATOM 581 O O . PRO A 1 77 ? -2.235 0.821 15.157 1.00 98.44 77 PRO A O 1
ATOM 584 N N . ASN A 1 78 ? -4.192 1.395 14.201 1.00 98.81 78 ASN A N 1
ATOM 585 C CA . ASN A 1 78 ? -4.612 0.032 13.854 1.00 98.81 78 ASN A CA 1
ATOM 586 C C . ASN A 1 78 ? -5.000 -0.091 12.371 1.00 98.81 78 ASN A C 1
ATOM 588 O O . ASN A 1 78 ? -5.317 0.913 11.718 1.00 98.81 78 ASN A O 1
ATOM 592 N N . LEU A 1 79 ? -4.968 -1.314 11.840 1.00 98.81 79 LEU A N 1
ATOM 593 C CA . LEU A 1 79 ? -5.475 -1.660 10.510 1.00 98.81 79 LEU A CA 1
ATOM 594 C C . LEU A 1 79 ? -6.417 -2.864 10.624 1.00 98.81 79 LEU A C 1
ATOM 596 O O . LEU A 1 79 ? -6.045 -3.892 11.193 1.00 98.81 79 LEU A O 1
ATOM 600 N N . VAL A 1 80 ? -7.612 -2.741 10.045 1.00 98.81 80 VAL A N 1
ATOM 601 C CA . VAL A 1 80 ? -8.591 -3.834 9.995 1.00 98.81 80 VAL A CA 1
ATOM 602 C C . VAL A 1 80 ? -8.345 -4.692 8.759 1.00 98.81 80 VAL A C 1
ATOM 604 O O . VAL A 1 80 ? -8.157 -4.168 7.659 1.00 98.81 80 VAL A O 1
ATOM 607 N N . MET A 1 81 ? -8.344 -6.011 8.917 1.00 98.44 81 MET A N 1
ATOM 608 C CA . MET A 1 81 ? -8.087 -6.953 7.831 1.00 98.44 81 MET A CA 1
ATOM 609 C C . MET A 1 81 ? -8.745 -8.315 8.073 1.00 98.44 81 MET A C 1
ATOM 611 O O . MET A 1 81 ? -9.189 -8.614 9.176 1.00 98.44 81 MET A O 1
ATOM 615 N N . SER A 1 82 ? -8.815 -9.155 7.040 1.00 97.75 82 SER A N 1
ATOM 616 C CA . SER A 1 82 ? -9.268 -10.543 7.191 1.00 97.75 82 SER A CA 1
ATOM 617 C C . SER A 1 82 ? -8.210 -11.375 7.919 1.00 97.75 82 SER A C 1
ATOM 619 O O . SER A 1 82 ? -7.017 -11.173 7.703 1.00 97.75 82 SER A O 1
ATOM 621 N N . SER A 1 83 ? -8.611 -12.366 8.716 1.00 96.62 83 SER A N 1
ATOM 622 C CA . SER A 1 83 ? -7.683 -13.375 9.251 1.00 96.62 83 SER A CA 1
ATOM 623 C C . SER A 1 83 ? -7.018 -14.220 8.151 1.00 96.62 83 SER A C 1
ATOM 625 O O . SER A 1 83 ? -6.055 -14.929 8.420 1.00 96.62 83 SER A O 1
ATOM 627 N N . ALA A 1 84 ? -7.527 -14.157 6.915 1.00 96.12 84 ALA A N 1
ATOM 628 C CA . ALA A 1 84 ? -6.987 -14.821 5.728 1.00 96.12 84 ALA A CA 1
ATOM 629 C C . ALA A 1 84 ? -6.054 -13.920 4.890 1.00 96.12 84 ALA A C 1
ATOM 631 O O . ALA A 1 84 ? -5.830 -14.190 3.706 1.00 96.12 84 ALA A O 1
ATOM 632 N N . VAL A 1 85 ? -5.517 -12.835 5.462 1.00 97.31 85 VAL A N 1
ATOM 633 C CA . VAL A 1 85 ? -4.506 -12.013 4.781 1.00 97.31 85 VAL A CA 1
ATOM 634 C C . VAL A 1 85 ? -3.266 -12.814 4.393 1.00 97.31 85 VAL A C 1
ATOM 636 O O . VAL A 1 85 ? -2.858 -13.770 5.048 1.00 97.31 85 VAL A O 1
ATOM 639 N N . GLN A 1 86 ? -2.609 -12.366 3.325 1.00 98.19 86 GLN A N 1
ATOM 640 C CA . GLN A 1 86 ? -1.257 -12.809 3.011 1.00 98.19 86 GLN A CA 1
ATOM 641 C C . GLN A 1 86 ? -0.275 -12.257 4.063 1.00 98.19 86 GLN A C 1
ATOM 643 O O . GLN A 1 86 ? -0.379 -11.099 4.470 1.00 98.19 86 GLN A O 1
ATOM 648 N N . VAL A 1 87 ? 0.710 -13.070 4.460 1.00 97.81 87 VAL A N 1
ATOM 649 C CA . VAL A 1 87 ? 1.643 -12.817 5.584 1.00 97.81 87 VAL A CA 1
ATOM 650 C C . VAL A 1 87 ? 2.365 -11.458 5.569 1.00 97.81 87 VAL A C 1
ATOM 652 O O . VAL A 1 87 ? 2.884 -11.004 6.587 1.00 97.81 87 VAL A O 1
ATOM 655 N N . VAL A 1 88 ? 2.463 -10.775 4.426 1.00 98.00 88 VAL A N 1
ATOM 656 C CA . VAL A 1 88 ? 3.100 -9.456 4.358 1.00 98.00 88 VAL A CA 1
ATOM 657 C C . VAL A 1 88 ? 2.324 -8.383 5.111 1.00 98.00 88 VAL A C 1
ATOM 659 O O . VAL A 1 88 ? 2.946 -7.443 5.603 1.00 98.00 88 VAL A O 1
ATOM 662 N N . TRP A 1 89 ? 1.006 -8.524 5.252 1.00 98.38 89 TRP A N 1
ATOM 663 C CA . TRP A 1 89 ? 0.217 -7.600 6.062 1.00 98.38 89 TRP A CA 1
ATOM 664 C C . TRP A 1 89 ? 0.646 -7.666 7.527 1.00 98.38 89 TRP A C 1
ATOM 666 O O . TRP A 1 89 ? 0.956 -6.626 8.105 1.00 98.38 89 TRP A O 1
ATOM 676 N N . GLU A 1 90 ? 0.816 -8.872 8.073 1.00 98.06 90 GLU A N 1
ATOM 677 C CA . GLU A 1 90 ? 1.330 -9.072 9.434 1.00 98.06 90 GLU A CA 1
ATOM 678 C C . GLU A 1 90 ? 2.756 -8.523 9.595 1.00 98.06 90 GLU A C 1
ATOM 680 O O . GLU A 1 90 ? 3.086 -7.845 10.570 1.00 98.06 90 GLU A O 1
ATOM 685 N N . LYS A 1 91 ? 3.627 -8.747 8.596 1.00 98.50 91 LYS A N 1
ATOM 686 C CA . LYS A 1 91 ? 4.979 -8.157 8.591 1.00 98.50 91 LYS A CA 1
ATOM 687 C C . LYS A 1 91 ? 4.922 -6.633 8.620 1.00 98.50 91 LYS A C 1
ATOM 689 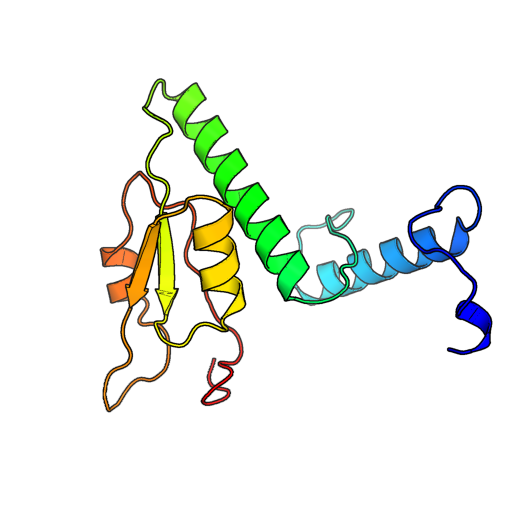O O . LYS A 1 91 ? 5.655 -6.016 9.389 1.00 98.50 91 LYS A O 1
ATOM 694 N N . ALA A 1 92 ? 4.068 -6.028 7.796 1.00 98.44 92 ALA A N 1
ATOM 695 C CA . ALA A 1 92 ? 3.907 -4.583 7.751 1.00 98.44 92 ALA A CA 1
ATOM 696 C C . ALA A 1 92 ? 3.402 -4.044 9.094 1.00 98.44 92 ALA A C 1
ATOM 698 O O . ALA A 1 92 ? 3.961 -3.068 9.585 1.00 98.44 92 ALA A O 1
ATOM 699 N N . MET A 1 93 ? 2.409 -4.688 9.715 1.00 98.44 93 MET A N 1
ATOM 700 C CA . MET A 1 93 ? 1.874 -4.246 11.005 1.00 98.44 93 MET A CA 1
ATOM 701 C C . MET A 1 93 ? 2.926 -4.346 12.110 1.00 98.44 93 MET A C 1
ATOM 703 O O . MET A 1 93 ? 3.166 -3.376 12.831 1.00 98.44 93 MET A O 1
ATOM 707 N N . ARG A 1 94 ? 3.646 -5.470 12.168 1.00 98.31 94 ARG A N 1
ATOM 708 C CA . ARG A 1 94 ? 4.712 -5.691 13.150 1.00 98.31 94 ARG A CA 1
ATOM 709 C C . ARG A 1 94 ? 5.874 -4.715 12.995 1.00 98.31 94 ARG A C 1
ATOM 711 O O . ARG A 1 94 ? 6.303 -4.122 13.977 1.00 98.31 94 ARG A O 1
ATOM 718 N N . TYR A 1 95 ? 6.401 -4.550 11.783 1.00 98.38 95 TYR A N 1
ATOM 719 C CA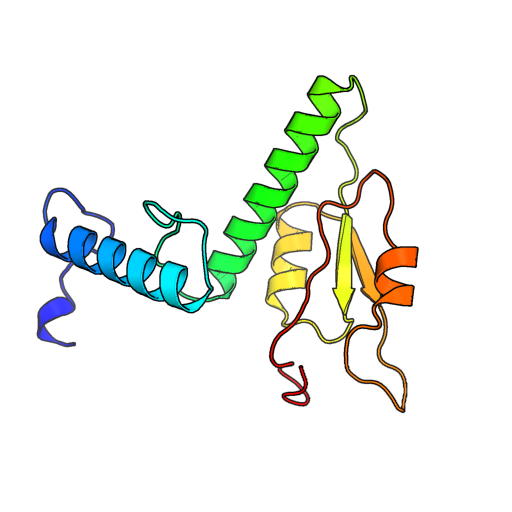 . TYR A 1 95 ? 7.580 -3.704 11.550 1.00 98.38 95 TYR A CA 1
ATOM 720 C C . TYR A 1 95 ? 7.266 -2.217 11.646 1.00 98.38 95 TYR A C 1
ATOM 722 O O . TYR A 1 95 ? 8.150 -1.420 11.951 1.00 98.38 95 TYR A O 1
ATOM 730 N N . LEU A 1 96 ? 6.020 -1.838 11.367 1.00 98.19 96 LEU A N 1
ATOM 731 C CA . LEU A 1 96 ? 5.587 -0.450 11.389 1.00 98.19 96 LEU A CA 1
ATOM 732 C C . LEU A 1 96 ? 4.805 -0.102 12.652 1.00 98.19 96 LEU A C 1
ATOM 734 O O . LEU A 1 96 ? 4.242 0.988 12.680 1.00 98.19 96 LEU A O 1
ATOM 738 N N . GLU A 1 97 ? 4.789 -0.960 13.676 1.00 98.25 97 GLU A N 1
ATOM 739 C CA . GLU A 1 97 ? 4.135 -0.714 14.971 1.00 98.25 97 GLU A CA 1
ATOM 740 C C . GLU A 1 97 ? 2.671 -0.273 14.800 1.00 98.25 97 GLU A C 1
ATOM 742 O O . GLU A 1 97 ? 2.284 0.848 15.152 1.00 98.25 97 GLU A O 1
ATOM 747 N N . ILE A 1 98 ? 1.878 -1.125 14.156 1.00 98.69 98 ILE A N 1
ATOM 748 C CA . ILE A 1 98 ? 0.442 -0.937 13.939 1.00 98.69 98 ILE A CA 1
ATOM 749 C C . ILE A 1 98 ? -0.272 -2.147 14.539 1.00 98.69 98 ILE A C 1
ATOM 751 O O . ILE A 1 98 ? 0.149 -3.282 14.336 1.00 98.69 98 ILE A O 1
ATOM 755 N N . GLU A 1 99 ? -1.336 -1.900 15.292 1.00 98.69 99 GLU A N 1
ATOM 756 C CA . GLU A 1 99 ? -2.183 -2.948 15.857 1.00 98.69 99 GLU A CA 1
ATOM 757 C C . GLU A 1 99 ? -2.956 -3.672 14.741 1.00 98.69 99 GLU A C 1
ATOM 759 O O . GLU A 1 99 ? -3.560 -3.051 13.860 1.00 98.69 99 GLU A O 1
ATOM 764 N N . GLU A 1 100 ? -2.943 -4.999 14.797 1.00 98.38 100 GLU A N 1
ATOM 765 C CA . GLU A 1 100 ? -3.675 -5.879 13.892 1.00 98.38 100 GLU A CA 1
ATOM 766 C C . GLU A 1 100 ? -5.105 -6.075 14.405 1.00 98.38 100 GLU A C 1
ATOM 768 O O . GLU A 1 100 ? -5.301 -6.506 15.542 1.00 98.38 100 GLU A O 1
ATOM 773 N N . ARG A 1 101 ? -6.112 -5.806 13.568 1.00 98.62 101 ARG A N 1
ATOM 774 C CA . ARG A 1 101 ? -7.511 -6.132 13.878 1.00 98.62 101 ARG A CA 1
ATOM 775 C C . ARG A 1 101 ? -8.075 -7.073 12.835 1.00 98.62 101 ARG A C 1
ATOM 777 O O . ARG A 1 101 ? -8.178 -6.712 11.665 1.00 98.62 101 ARG A O 1
ATOM 784 N N . PHE A 1 102 ? -8.443 -8.272 13.269 1.00 98.50 102 PHE A N 1
ATOM 785 C CA . PHE A 1 102 ? -8.890 -9.331 12.377 1.00 98.50 102 PHE A CA 1
ATOM 786 C C . PHE A 1 102 ? -10.406 -9.500 12.389 1.00 98.50 102 PHE A C 1
ATOM 788 O O . PHE A 1 102 ? -11.012 -9.644 13.448 1.00 98.50 102 PHE A O 1
ATOM 795 N N . VAL A 1 103 ? -10.979 -9.564 11.191 1.00 98.44 103 VAL A N 1
ATOM 796 C CA . VAL A 1 103 ? -12.267 -10.209 10.924 1.00 98.44 103 VAL A CA 1
ATOM 797 C C . VAL A 1 103 ? -11.977 -11.674 10.635 1.00 98.44 103 VAL A C 1
ATOM 799 O O . VAL A 1 103 ? -11.250 -11.988 9.687 1.00 98.44 103 VAL A O 1
ATOM 802 N N . TYR A 1 104 ? -12.501 -12.571 11.464 1.00 97.88 104 TYR A N 1
ATOM 803 C CA . TYR A 1 104 ? -12.198 -13.994 11.346 1.00 97.88 104 TYR A CA 1
ATOM 804 C C . TYR A 1 104 ? -13.084 -14.678 10.303 1.00 97.88 104 TYR A C 1
ATOM 806 O O . TYR A 1 104 ? -14.260 -14.353 10.132 1.00 97.88 104 TYR A O 1
ATOM 814 N N . CYS A 1 105 ? -12.507 -15.661 9.611 1.00 96.94 105 CYS A N 1
ATOM 815 C CA . CYS A 1 105 ? -13.278 -16.565 8.763 1.00 96.94 105 CYS A CA 1
ATOM 816 C C . CYS A 1 105 ? -14.283 -17.359 9.605 1.00 96.94 105 CYS A C 1
ATOM 818 O O . CYS A 1 105 ? -13.990 -17.760 10.735 1.00 96.94 105 CYS A O 1
ATOM 820 N N . THR A 1 106 ? -15.441 -17.642 9.026 1.00 96.62 106 THR A N 1
ATOM 821 C CA . THR A 1 106 ? -16.432 -18.565 9.585 1.00 96.62 106 THR A CA 1
ATOM 822 C C . THR A 1 106 ? -16.423 -19.866 8.774 1.00 96.62 106 THR A C 1
ATOM 824 O O . THR A 1 106 ? -15.803 -19.928 7.709 1.00 96.62 106 THR A O 1
ATOM 827 N N . PRO A 1 107 ? -17.089 -20.939 9.240 1.00 96.00 107 PRO A N 1
ATOM 828 C CA . PRO A 1 107 ? -17.185 -22.183 8.473 1.00 96.00 107 PRO A CA 1
ATOM 829 C C . PRO A 1 107 ? -17.792 -22.021 7.070 1.00 96.00 107 PRO A C 1
ATOM 831 O O . PRO A 1 107 ? -17.512 -22.843 6.201 1.00 96.00 107 PRO A O 1
ATOM 834 N N . ASP A 1 108 ? -18.602 -20.983 6.861 1.00 95.81 108 ASP A N 1
ATOM 835 C CA . ASP A 1 108 ? -19.368 -20.681 5.648 1.00 95.81 108 ASP A CA 1
ATOM 836 C C . ASP A 1 108 ? -18.921 -19.403 4.910 1.00 95.81 108 ASP A C 1
ATOM 838 O O . ASP A 1 108 ? -19.422 -19.130 3.821 1.00 95.81 108 ASP A O 1
ATOM 842 N N . ARG A 1 109 ? -17.970 -18.633 5.458 1.00 95.31 109 ARG A N 1
ATOM 843 C CA . ARG A 1 109 ? -17.451 -17.395 4.854 1.00 95.31 109 ARG A CA 1
ATOM 844 C C . ARG A 1 109 ? -15.944 -17.279 5.067 1.00 95.31 109 ARG A C 1
ATOM 846 O O . ARG A 1 109 ? -15.472 -17.098 6.190 1.00 95.31 109 ARG A O 1
ATOM 853 N N . TYR A 1 110 ? -15.191 -17.313 3.969 1.00 95.81 110 TYR A N 1
ATOM 854 C CA . TYR A 1 110 ? -13.721 -17.250 3.977 1.00 95.81 110 TYR A CA 1
ATOM 855 C C . TYR A 1 110 ? -13.155 -15.886 3.547 1.00 95.81 110 TYR A C 1
ATOM 857 O O . TYR A 1 110 ? -11.939 -15.690 3.528 1.00 95.81 110 TYR A O 1
ATOM 865 N N . ILE A 1 111 ? -14.031 -14.936 3.214 1.00 95.38 111 ILE A N 1
ATOM 866 C CA . ILE A 1 111 ? -13.696 -13.551 2.867 1.00 95.38 111 ILE A CA 1
ATOM 867 C C . ILE A 1 111 ? -14.043 -12.580 4.000 1.00 95.38 111 ILE A C 1
ATOM 869 O O . ILE A 1 111 ? -14.710 -12.934 4.974 1.00 95.38 111 ILE A O 1
ATOM 873 N N . LEU A 1 112 ? -13.559 -11.342 3.873 1.00 96.94 112 LEU A N 1
ATOM 874 C CA . LEU A 1 112 ? -13.830 -10.269 4.826 1.00 96.94 112 LEU A CA 1
ATOM 875 C C . LEU A 1 112 ? -15.330 -9.950 4.865 1.00 96.94 112 LEU A C 1
ATOM 877 O O . LEU A 1 112 ? -15.923 -9.647 3.833 1.00 96.94 112 LEU A O 1
ATOM 881 N N . ASP A 1 113 ? -15.917 -9.924 6.058 1.00 97.25 113 ASP A N 1
ATOM 882 C CA . ASP A 1 113 ? -17.247 -9.354 6.239 1.00 97.25 113 ASP A CA 1
ATOM 883 C C . ASP A 1 113 ? -17.210 -7.827 6.279 1.00 97.25 113 ASP A C 1
ATOM 885 O O . ASP A 1 113 ? -16.528 -7.259 7.141 1.00 97.25 113 ASP A O 1
ATOM 889 N N . PRO A 1 114 ? -17.968 -7.137 5.414 1.00 96.50 114 PRO A N 1
ATOM 890 C CA . PRO A 1 114 ? -17.974 -5.682 5.414 1.00 96.50 114 PRO A CA 1
ATOM 891 C C . PRO A 1 114 ? -18.517 -5.073 6.712 1.00 96.50 114 PRO A C 1
ATOM 893 O O . PRO A 1 114 ? -17.998 -4.052 7.163 1.00 96.50 114 PRO A O 1
ATOM 896 N N . ALA A 1 115 ? -19.545 -5.667 7.326 1.00 97.88 115 ALA A N 1
ATOM 897 C CA . ALA A 1 115 ? -20.165 -5.105 8.524 1.00 97.88 115 ALA A CA 1
ATOM 898 C C . ALA A 1 115 ? -19.264 -5.288 9.754 1.00 97.88 115 ALA A C 1
ATOM 900 O O . ALA A 1 115 ? -19.061 -4.345 10.518 1.00 97.88 115 ALA A O 1
ATOM 901 N N . GLU A 1 116 ? -18.664 -6.465 9.916 1.00 98.06 116 GLU A N 1
ATOM 902 C CA . GLU A 1 116 ? -17.692 -6.750 10.972 1.00 98.06 116 GLU A CA 1
ATOM 903 C C . GLU A 1 116 ? -16.444 -5.871 10.831 1.00 98.06 116 GLU A C 1
ATOM 905 O O . GLU A 1 116 ? -15.991 -5.288 11.815 1.00 98.06 116 GLU A O 1
ATOM 910 N N . ALA A 1 117 ? -15.943 -5.679 9.605 1.00 98.38 117 ALA A N 1
ATOM 911 C CA . ALA A 1 117 ? -14.807 -4.797 9.354 1.00 98.38 117 ALA A CA 1
ATOM 912 C C . ALA A 1 117 ? -15.096 -3.342 9.758 1.00 98.38 117 ALA A C 1
ATOM 914 O O . ALA A 1 117 ? -14.254 -2.690 10.378 1.00 98.38 117 ALA A O 1
ATOM 915 N N . ILE A 1 118 ? -16.295 -2.837 9.448 1.00 98.38 118 ILE A N 1
ATOM 916 C CA . ILE A 1 118 ? -16.730 -1.498 9.870 1.00 98.38 118 ILE A CA 1
ATOM 917 C C . ILE A 1 118 ? -16.850 -1.423 11.398 1.00 98.38 118 ILE A C 1
ATOM 919 O O . ILE A 1 118 ? -16.391 -0.447 11.988 1.00 98.38 118 ILE A O 1
ATOM 923 N N . ASN A 1 119 ? -17.401 -2.451 12.048 1.00 98.50 119 ASN A N 1
ATOM 924 C CA . ASN A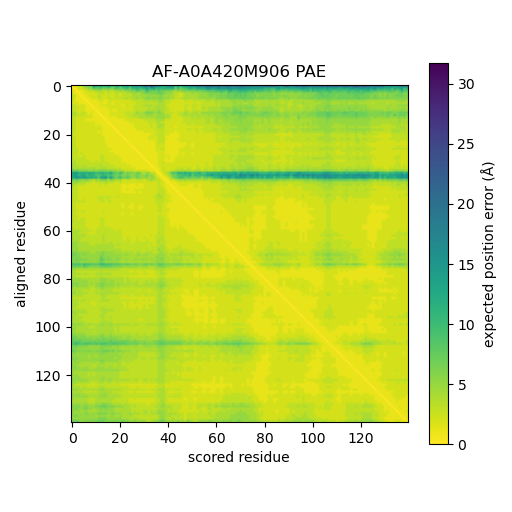 1 119 ? -17.567 -2.487 13.506 1.00 98.50 119 ASN A CA 1
ATOM 925 C C . ASN A 1 119 ? -16.235 -2.513 14.274 1.00 98.50 119 ASN A C 1
ATOM 927 O O . ASN A 1 119 ? -16.192 -2.095 15.429 1.00 98.50 119 ASN A O 1
ATOM 931 N N . LEU A 1 120 ? -15.152 -2.986 13.650 1.00 98.56 120 LEU A N 1
ATOM 932 C CA . LEU A 1 120 ? -13.803 -2.963 14.226 1.00 98.56 120 LEU A CA 1
ATOM 933 C C . LEU A 1 120 ? -13.075 -1.620 14.047 1.00 98.56 120 LEU A C 1
ATOM 935 O O . LEU A 1 120 ? -11.999 -1.430 14.628 1.00 98.56 120 LEU A O 1
ATOM 939 N N . CYS A 1 121 ? -13.616 -0.704 13.239 1.00 98.62 121 CYS A N 1
ATOM 940 C CA . CYS A 1 121 ? -13.006 0.600 13.006 1.00 98.62 121 CYS A CA 1
ATOM 941 C C . CYS A 1 121 ? -13.232 1.554 14.187 1.00 98.62 121 CYS A C 1
ATOM 943 O O . CYS A 1 121 ? -14.329 1.654 14.732 1.00 98.62 121 CYS A O 1
ATOM 945 N N . ASP A 1 122 ? -12.203 2.328 14.518 1.00 98.06 122 ASP A N 1
ATOM 946 C CA . ASP A 1 122 ? -12.250 3.415 15.496 1.00 98.06 122 ASP A CA 1
ATOM 947 C C . ASP A 1 122 ? -11.504 4.662 14.985 1.00 98.06 122 ASP A C 1
ATOM 949 O O . ASP A 1 122 ? -11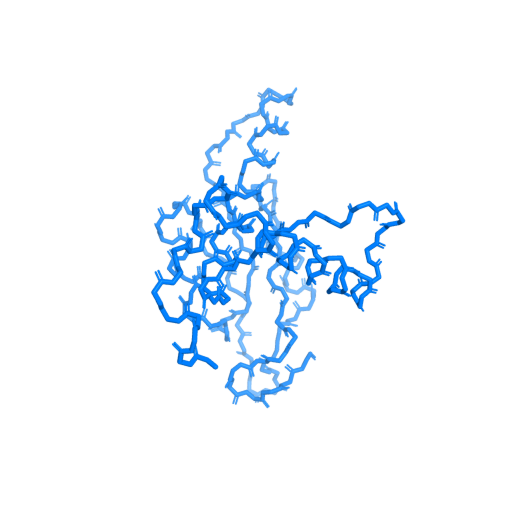.091 4.756 13.822 1.00 98.06 122 ASP A O 1
ATOM 953 N N . GLU A 1 123 ? -11.306 5.661 15.846 1.00 96.88 123 GLU A N 1
ATOM 954 C CA . GLU A 1 123 ? -10.605 6.897 15.492 1.00 96.88 123 GLU A CA 1
ATOM 955 C C . GLU A 1 123 ? -9.101 6.715 15.205 1.00 96.88 123 GLU A C 1
ATOM 957 O O . GLU A 1 123 ? -8.432 7.636 14.702 1.00 96.88 123 GLU A O 1
ATOM 962 N N . ASN A 1 124 ? -8.554 5.545 15.536 1.00 98.12 124 ASN A N 1
ATOM 963 C CA . ASN A 1 124 ? -7.160 5.176 15.348 1.00 98.12 124 ASN A CA 1
ATOM 964 C C . ASN A 1 124 ? -6.931 4.299 14.110 1.00 98.12 124 ASN A C 1
ATOM 966 O O . ASN A 1 124 ? -5.782 4.180 13.667 1.00 98.12 124 ASN A O 1
ATOM 970 N N . THR A 1 125 ? -8.000 3.806 13.484 1.00 98.62 125 THR A N 1
ATOM 971 C CA . THR A 1 125 ? -7.939 3.027 12.249 1.00 98.62 125 THR A CA 1
ATOM 972 C C . THR A 1 125 ? -7.363 3.837 11.087 1.00 98.62 125 THR A C 1
ATOM 974 O O . THR A 1 125 ? -7.808 4.946 10.760 1.00 98.62 125 THR A O 1
ATOM 977 N N . ILE A 1 126 ? -6.333 3.282 10.443 1.00 98.56 126 ILE A N 1
ATOM 978 C CA . ILE A 1 126 ? -5.659 3.905 9.292 1.00 98.56 126 ILE A CA 1
ATOM 979 C C . ILE A 1 126 ? -6.250 3.461 7.949 1.00 98.56 126 ILE A C 1
ATOM 981 O O . ILE A 1 126 ? -6.068 4.163 6.950 1.00 98.56 126 ILE A O 1
ATOM 985 N N . GLY A 1 127 ? -6.959 2.330 7.936 1.00 98.25 127 GLY A N 1
ATOM 986 C CA . GLY A 1 127 ? -7.622 1.757 6.769 1.00 98.25 127 GLY A CA 1
ATOM 987 C C . GLY A 1 127 ? -8.175 0.352 7.028 1.00 98.25 127 GLY A C 1
ATOM 988 O O . GLY A 1 127 ? -7.975 -0.218 8.102 1.00 98.25 127 GLY A O 1
ATOM 989 N N . ILE A 1 128 ? -8.843 -0.187 6.007 1.00 98.56 128 ILE A N 1
ATOM 990 C CA . ILE A 1 128 ? -9.312 -1.574 5.929 1.00 98.56 128 ILE A CA 1
ATOM 991 C C . ILE A 1 128 ? -8.607 -2.235 4.739 1.00 98.56 128 ILE A C 1
ATOM 993 O O . ILE A 1 128 ? -8.559 -1.656 3.650 1.00 98.56 128 ILE A O 1
ATOM 997 N N . CYS A 1 129 ? -8.050 -3.427 4.935 1.00 97.50 129 CYS A N 1
ATOM 998 C CA . CYS A 1 129 ? -7.485 -4.243 3.866 1.00 97.50 129 CYS A CA 1
ATOM 999 C C . CYS A 1 129 ? -8.586 -5.076 3.193 1.00 97.50 129 CYS A C 1
ATOM 1001 O O . CYS A 1 129 ? -9.123 -6.003 3.797 1.00 97.50 129 CYS A O 1
ATOM 1003 N N . MET A 1 130 ? -8.873 -4.767 1.927 1.00 96.31 130 MET A N 1
ATOM 1004 C CA . MET A 1 130 ? -9.675 -5.616 1.043 1.00 96.31 130 MET A CA 1
ATOM 1005 C C . MET A 1 130 ? -8.745 -6.458 0.168 1.00 96.31 130 MET A C 1
ATOM 1007 O O . MET A 1 130 ? -7.746 -5.945 -0.343 1.00 96.31 130 MET A O 1
ATOM 1011 N N . ILE A 1 131 ? -9.079 -7.733 -0.026 1.00 97.12 131 ILE A N 1
ATOM 1012 C CA . ILE A 1 131 ? -8.267 -8.669 -0.807 1.00 97.12 131 ILE A CA 1
ATOM 1013 C C . ILE A 1 131 ? -9.048 -9.068 -2.053 1.00 97.12 131 ILE A C 1
ATOM 1015 O O . ILE A 1 131 ? -9.978 -9.859 -1.972 1.00 97.12 131 ILE A O 1
ATOM 1019 N N . LEU A 1 132 ? -8.639 -8.554 -3.211 1.00 96.88 132 LEU A N 1
ATOM 1020 C CA . LEU A 1 132 ? -9.182 -8.988 -4.495 1.00 96.88 132 LEU A CA 1
ATOM 1021 C C . LEU A 1 132 ? -8.452 -10.262 -4.947 1.00 96.88 132 LEU A C 1
ATOM 1023 O O . LEU A 1 132 ? -7.491 -10.201 -5.715 1.00 96.88 132 LEU A O 1
ATOM 1027 N N . GLY A 1 133 ? -8.876 -11.398 -4.398 1.00 96.62 133 GLY A N 1
ATOM 1028 C CA . GLY A 1 133 ? -8.295 -12.716 -4.654 1.00 96.62 133 GLY A CA 1
ATOM 1029 C C . GLY A 1 133 ? -7.535 -13.224 -3.452 1.00 96.62 133 GLY A C 1
ATOM 1030 O O . GLY A 1 133 ? -6.328 -13.003 -3.330 1.00 96.62 133 GLY A O 1
ATOM 1031 N N . THR A 1 134 ? -8.240 -13.900 -2.548 1.00 94.81 134 THR A N 1
ATOM 1032 C CA . THR A 1 134 ? -7.591 -14.500 -1.380 1.00 94.81 134 THR A CA 1
ATOM 1033 C C . THR A 1 134 ? -6.585 -15.567 -1.812 1.00 94.81 134 THR A C 1
ATOM 1035 O O . THR A 1 134 ? -6.799 -16.318 -2.763 1.00 94.81 134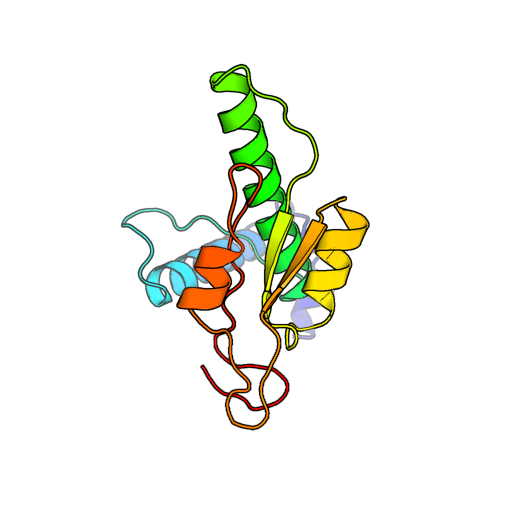 THR A O 1
ATOM 1038 N N .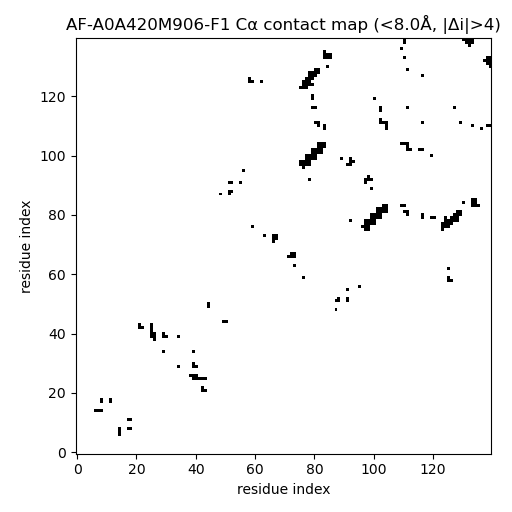 THR A 1 135 ? -5.476 -15.683 -1.082 1.00 95.81 135 THR A N 1
ATOM 1039 C CA . THR A 1 135 ? -4.455 -16.703 -1.371 1.00 95.81 135 THR A CA 1
ATOM 1040 C C . THR A 1 135 ? -4.933 -18.126 -1.101 1.00 95.81 135 THR A C 1
ATOM 1042 O O . THR A 1 135 ? -4.347 -19.069 -1.622 1.00 95.81 135 THR A O 1
ATOM 1045 N N . TYR A 1 136 ? -5.961 -18.283 -0.263 1.00 95.00 136 TYR A N 1
ATOM 1046 C CA . TYR A 1 136 ? -6.451 -19.581 0.195 1.00 95.00 136 TYR A CA 1
ATOM 1047 C C . TYR A 1 136 ? -7.593 -20.122 -0.671 1.00 95.00 136 TYR A C 1
ATOM 1049 O O . TYR A 1 136 ? -7.635 -21.325 -0.915 1.00 95.00 136 TYR A O 1
ATOM 1057 N N . THR A 1 137 ? -8.503 -19.257 -1.135 1.00 95.69 137 THR A N 1
ATOM 1058 C CA . THR A 1 137 ? -9.710 -19.671 -1.876 1.00 95.69 137 THR A CA 1
ATOM 1059 C C . THR A 1 137 ? -9.822 -19.046 -3.266 1.00 95.69 137 THR A C 1
ATOM 1061 O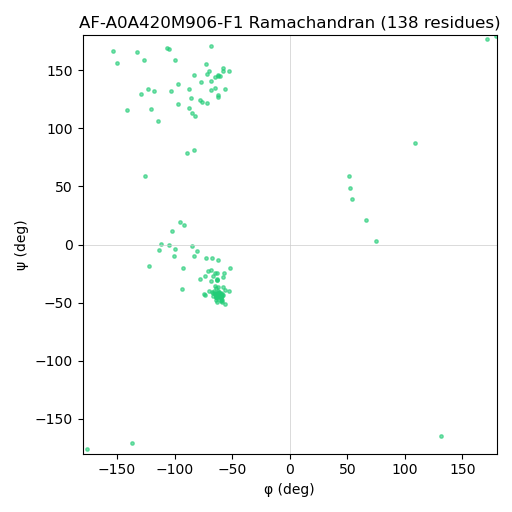 O . THR A 1 137 ? -10.557 -19.569 -4.099 1.00 95.69 137 THR A O 1
ATOM 1064 N N . GLY A 1 138 ? -9.098 -17.957 -3.549 1.00 95.75 138 GLY A N 1
ATOM 1065 C CA . GLY A 1 138 ? -9.210 -17.205 -4.804 1.00 95.75 138 GLY A CA 1
ATOM 1066 C C . GLY A 1 138 ? -10.465 -16.330 -4.902 1.00 95.75 138 GLY A C 1
ATOM 1067 O O . GLY A 1 138 ? -10.680 -15.699 -5.932 1.00 95.75 138 GLY A O 1
ATOM 1068 N N . GLU A 1 139 ? -11.274 -16.285 -3.843 1.00 96.00 139 GLU A N 1
ATOM 1069 C CA . GLU A 1 139 ? -12.514 -15.507 -3.756 1.00 96.00 139 GLU A CA 1
ATOM 1070 C C . GLU A 1 139 ? -12.236 -13.998 -3.624 1.00 96.00 139 GLU A C 1
ATOM 1072 O O . GLU A 1 139 ? -11.142 -13.602 -3.196 1.00 96.00 139 GLU A O 1
ATOM 1077 N N . TYR A 1 140 ? -13.208 -13.173 -4.035 1.00 92.88 140 TYR A N 1
ATOM 1078 C CA . TYR A 1 140 ? -13.146 -11.705 -4.109 1.00 92.88 140 TYR A CA 1
ATOM 1079 C C . TYR A 1 140 ? -14.149 -11.060 -3.156 1.00 92.88 140 TYR A C 1
ATOM 1081 O O . TYR A 1 140 ? -15.311 -11.519 -3.150 1.00 92.88 140 TYR A O 1
#

Organism: Fusarium oxysporum (NCBI:txid5507)

Foldseek 3Di:
DVVCVVPDLVCCVVPVVSVVVQQVVQQVVCVVVVHPPDRRDDGDDPDVLVVVLVVVVVLLVVLQVVCVVVVHDSPAAEEEEAPLDDCSVVVSCVVVVHHYHYDYADPPGRADDPVVSVVPDDSRYSYYDHDCQGPPPGHD

InterPro domains:
  IPR002129 Pyridoxal phosphate-dependent decarboxylase, major domain [PF00282] (3-140)
  IPR010107 Glutamate decarboxylase [PTHR43321] (1-140)
  IPR015421 Pyridoxal phosphate-dependent transferase, major domain [G3DSA:3.40.640.10] (1-140)
  IPR015424 Pyridoxal phosphate-dependent transferase [SSF53383] (1-140)